Protein AF-B5CX50-F1 (afdb_monomer_lite)

Radius of gyration: 10.12 Å; chains: 1; bounding box: 20×23×25 Å

Secondary structure (DSSP, 8-state):
--HHHHHHHHHHHHHHHHTS--HHHHHHHHHHTT--HHHHHHHHHHH-TTHHHHHHHHHHH--

Organism: Phocaeicola plebeius (strain DSM 17135 / JCM 12973 / CCUG 54634 / M2) (NCBI:txid484018)

pLDDT: mean 95.75, std 3.61, range [75.12, 98.06]

Foldseek 3Di:
DDLVLLLVLLVVLCCCVPVVVNLVVSLVSCVVSVPDLVSNVVSCVVVVPPNVSSVCSSVPVVD

Structure (mmCIF, N/CA/C/O backbone):
data_AF-B5CX50-F1
#
_entry.id   AF-B5CX50-F1
#
loop_
_atom_site.group_PDB
_atom_site.id
_atom_site.type_symbol
_atom_site.label_atom_id
_atom_site.label_alt_id
_atom_site.label_comp_id
_atom_site.label_asym_id
_atom_site.label_entity_id
_atom_site.label_seq_id
_atom_site.pdbx_PDB_ins_code
_atom_site.Cartn_x
_atom_site.Cartn_y
_atom_site.Cartn_z
_atom_site.occupancy
_atom_site.B_iso_or_equiv
_atom_site.auth_seq_id
_atom_site.auth_comp_id
_atom_site.auth_asym_id
_atom_site.auth_atom_id
_atom_site.pdbx_PDB_model_num
ATOM 1 N N . MET A 1 1 ? -2.348 6.435 15.305 1.00 81.06 1 MET A N 1
ATOM 2 C CA . MET A 1 1 ? -0.876 6.592 15.210 1.00 81.06 1 MET A CA 1
ATOM 3 C C . MET A 1 1 ? -0.550 8.036 14.871 1.00 81.06 1 MET A C 1
ATOM 5 O O . MET A 1 1 ? -1.438 8.731 14.393 1.00 81.06 1 MET A O 1
ATOM 9 N N . ASN A 1 2 ? 0.669 8.510 15.146 1.00 92.38 2 ASN A N 1
ATOM 10 C CA . ASN A 1 2 ? 1.081 9.830 14.660 1.00 92.38 2 ASN A CA 1
ATOM 11 C C . ASN A 1 2 ? 1.382 9.766 13.147 1.00 92.38 2 ASN A C 1
ATOM 13 O O . ASN A 1 2 ? 1.601 8.684 12.596 1.00 92.38 2 ASN A O 1
ATOM 17 N N . ASN A 1 3 ? 1.371 10.920 12.478 1.00 93.94 3 ASN A N 1
ATOM 18 C CA . ASN A 1 3 ? 1.596 10.970 11.032 1.00 93.94 3 ASN A CA 1
ATOM 19 C C . ASN A 1 3 ? 3.012 10.521 10.654 1.00 93.94 3 ASN A C 1
ATOM 21 O O . ASN A 1 3 ? 3.159 9.832 9.657 1.00 93.94 3 ASN A O 1
ATOM 25 N N . GLU A 1 4 ? 4.029 10.835 11.463 1.00 95.12 4 GLU A N 1
ATOM 26 C CA . GLU A 1 4 ? 5.423 10.455 11.184 1.00 95.12 4 GLU A CA 1
ATOM 27 C C . GLU A 1 4 ? 5.615 8.936 11.100 1.00 95.12 4 GLU A C 1
ATOM 29 O O . GLU A 1 4 ? 6.270 8.443 10.185 1.00 95.12 4 GLU A O 1
ATOM 34 N N . PHE A 1 5 ? 5.008 8.180 12.018 1.00 95.75 5 PHE A N 1
ATOM 35 C CA . PHE A 1 5 ? 5.062 6.723 12.004 1.00 95.75 5 PHE A CA 1
ATOM 36 C C . PHE A 1 5 ? 4.343 6.156 10.778 1.00 95.75 5 PHE A C 1
ATOM 38 O O . PHE A 1 5 ? 4.899 5.323 10.065 1.00 95.75 5 PHE A O 1
ATOM 45 N N . ILE A 1 6 ? 3.126 6.640 10.505 1.00 97.62 6 ILE A N 1
ATOM 46 C CA . ILE A 1 6 ? 2.338 6.217 9.340 1.00 97.62 6 ILE A CA 1
ATOM 47 C C . ILE A 1 6 ? 3.110 6.500 8.046 1.00 97.62 6 ILE A C 1
ATOM 49 O O . ILE A 1 6 ? 3.186 5.634 7.179 1.00 97.62 6 ILE A O 1
ATOM 53 N N . ASP A 1 7 ? 3.706 7.685 7.923 1.00 96.94 7 ASP A N 1
ATOM 54 C CA . ASP A 1 7 ? 4.441 8.104 6.731 1.00 96.94 7 ASP A CA 1
ATOM 55 C C . ASP A 1 7 ? 5.728 7.287 6.548 1.00 96.94 7 ASP A C 1
ATOM 57 O O . ASP A 1 7 ? 6.058 6.912 5.423 1.00 96.94 7 ASP A O 1
ATOM 61 N N . GLY A 1 8 ? 6.413 6.929 7.640 1.00 97.38 8 GLY A N 1
ATOM 62 C CA . GLY A 1 8 ? 7.571 6.033 7.606 1.00 97.38 8 GLY A CA 1
ATOM 63 C C . GLY A 1 8 ? 7.223 4.624 7.112 1.00 97.38 8 GLY A C 1
ATOM 64 O O . GLY A 1 8 ? 7.900 4.092 6.229 1.00 97.38 8 GLY A O 1
ATOM 65 N N . ILE A 1 9 ? 6.133 4.037 7.619 1.00 98.00 9 ILE A N 1
ATOM 66 C CA . ILE A 1 9 ? 5.633 2.741 7.131 1.00 98.00 9 ILE A CA 1
ATOM 67 C C . ILE A 1 9 ? 5.202 2.848 5.668 1.00 98.00 9 ILE A C 1
ATOM 69 O O . ILE A 1 9 ? 5.551 1.996 4.848 1.00 98.00 9 ILE A O 1
ATOM 73 N N . TRP A 1 10 ? 4.487 3.915 5.317 1.00 97.88 10 TRP A N 1
ATOM 74 C CA . TRP A 1 10 ? 4.013 4.126 3.957 1.00 97.88 10 TRP A CA 1
ATOM 75 C C . TRP A 1 10 ? 5.162 4.276 2.957 1.00 97.88 10 TRP A C 1
ATOM 77 O O . TRP A 1 10 ? 5.106 3.702 1.872 1.00 97.88 10 TRP A O 1
ATOM 87 N N . PHE A 1 11 ? 6.247 4.955 3.333 1.00 97.25 11 PHE A N 1
ATOM 88 C CA . PHE A 1 11 ? 7.454 5.047 2.513 1.00 97.25 11 PHE A CA 1
ATOM 89 C C . PHE A 1 11 ? 8.060 3.665 2.212 1.00 97.25 11 PHE A C 1
ATOM 91 O O . PHE A 1 11 ? 8.390 3.365 1.061 1.00 97.25 11 PHE A O 1
ATOM 98 N N . ALA A 1 12 ? 8.157 2.789 3.219 1.00 97.62 12 ALA A N 1
ATOM 99 C CA . ALA A 1 12 ? 8.642 1.421 3.027 1.00 97.62 12 ALA A CA 1
ATOM 100 C C . ALA A 1 12 ? 7.710 0.609 2.110 1.00 97.62 12 ALA A C 1
ATOM 102 O O . ALA A 1 12 ? 8.174 -0.062 1.185 1.00 97.62 12 ALA A O 1
ATOM 103 N N . VAL A 1 13 ? 6.396 0.726 2.316 1.00 98.06 13 VAL A N 1
ATOM 104 C CA . VAL A 1 13 ? 5.364 0.102 1.475 1.00 98.06 13 VAL A CA 1
ATOM 105 C C . VAL A 1 13 ? 5.507 0.534 0.016 1.00 98.06 13 VAL A C 1
ATOM 107 O O . VAL A 1 13 ? 5.558 -0.322 -0.864 1.00 98.06 13 VAL A O 1
ATOM 110 N N . GLN A 1 14 ? 5.639 1.836 -0.254 1.00 97.88 14 GLN A N 1
ATOM 111 C CA . GLN A 1 14 ? 5.805 2.366 -1.610 1.00 97.88 14 GLN A CA 1
ATOM 112 C C . GLN A 1 14 ? 7.030 1.766 -2.311 1.00 97.88 14 GLN A C 1
ATOM 114 O O . GLN A 1 14 ? 6.942 1.354 -3.469 1.00 97.88 14 GLN A O 1
ATOM 119 N N . HIS A 1 15 ? 8.162 1.661 -1.610 1.00 96.88 15 HIS A N 1
ATOM 120 C 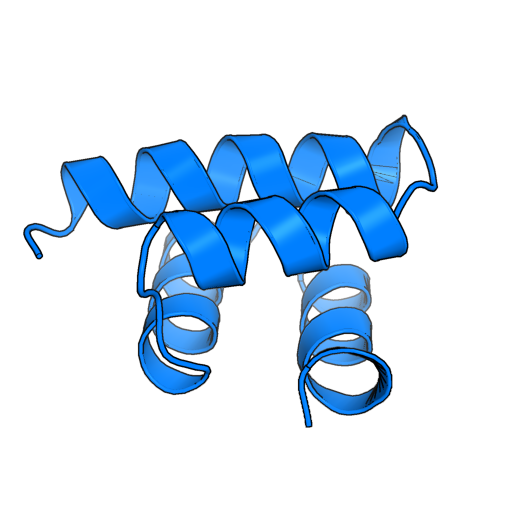CA . HIS A 1 15 ? 9.369 1.052 -2.166 1.00 96.88 15 HIS A CA 1
ATOM 121 C C . HIS A 1 15 ? 9.174 -0.443 -2.470 1.00 96.88 15 HIS A C 1
ATOM 123 O O . HIS A 1 15 ? 9.587 -0.925 -3.523 1.00 96.88 15 HIS A O 1
ATOM 129 N N . ILE A 1 16 ? 8.516 -1.185 -1.579 1.00 97.69 16 ILE A N 1
ATOM 130 C CA . ILE A 1 16 ? 8.274 -2.624 -1.751 1.00 97.69 16 ILE A CA 1
ATOM 131 C C . ILE A 1 16 ? 7.305 -2.895 -2.908 1.00 97.69 16 ILE A C 1
ATOM 133 O O . ILE A 1 16 ? 7.542 -3.801 -3.706 1.00 97.69 16 ILE A O 1
ATOM 137 N N . VAL A 1 17 ? 6.247 -2.096 -3.036 1.00 97.25 17 VAL A N 1
ATOM 138 C CA . VAL A 1 17 ? 5.272 -2.237 -4.124 1.00 97.25 17 VAL A CA 1
ATOM 139 C C . VAL A 1 17 ? 5.894 -1.848 -5.463 1.00 97.25 17 VAL A C 1
ATOM 141 O O . VAL A 1 17 ? 5.786 -2.599 -6.422 1.00 97.25 17 VAL A O 1
ATOM 144 N N . VAL A 1 18 ? 6.561 -0.694 -5.549 1.00 96.00 18 VAL A N 1
ATOM 145 C CA . VAL A 1 18 ? 6.960 -0.130 -6.850 1.00 96.00 18 VAL A CA 1
ATOM 146 C C . VAL A 1 18 ? 8.348 -0.573 -7.297 1.00 96.00 18 VAL A C 1
ATOM 148 O O . VAL A 1 18 ? 8.557 -0.828 -8.479 1.00 96.00 18 VAL A O 1
ATOM 151 N N . VAL A 1 19 ? 9.314 -0.639 -6.380 1.00 94.31 19 VAL A N 1
ATOM 152 C CA . VAL A 1 19 ? 10.711 -0.944 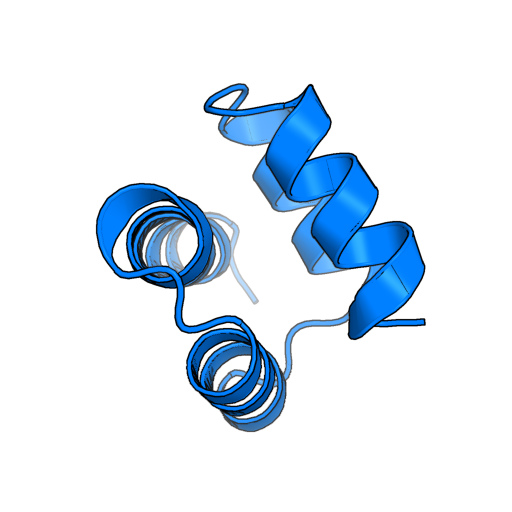-6.729 1.00 94.31 19 VAL A CA 1
ATOM 153 C C . VAL A 1 19 ? 10.981 -2.440 -6.659 1.00 94.31 19 VAL A C 1
ATOM 155 O O . VAL A 1 19 ? 11.762 -2.964 -7.450 1.00 94.31 19 VAL A O 1
ATOM 158 N N . ARG A 1 20 ? 10.357 -3.134 -5.702 1.00 95.50 20 ARG A N 1
ATOM 159 C CA . ARG A 1 20 ? 10.569 -4.572 -5.497 1.00 95.50 20 ARG A CA 1
ATOM 160 C C . ARG A 1 20 ? 9.503 -5.449 -6.145 1.00 95.50 20 ARG A C 1
ATOM 162 O O . ARG A 1 20 ? 9.749 -6.646 -6.225 1.00 95.50 20 ARG A O 1
ATOM 169 N N . ASP A 1 21 ? 8.387 -4.872 -6.594 1.00 95.56 21 ASP A N 1
ATOM 170 C CA . ASP A 1 21 ? 7.231 -5.590 -7.154 1.00 95.56 21 ASP A CA 1
ATOM 171 C C . ASP A 1 21 ? 6.757 -6.733 -6.237 1.00 95.56 21 ASP A C 1
ATOM 173 O O . ASP A 1 21 ? 6.536 -7.872 -6.643 1.00 95.56 21 ASP A O 1
ATOM 177 N N . MET A 1 22 ? 6.674 -6.438 -4.934 1.00 97.31 22 MET A N 1
ATOM 178 C CA . MET A 1 22 ? 6.335 -7.407 -3.884 1.00 97.31 22 MET A CA 1
ATOM 179 C C . MET A 1 22 ? 5.089 -6.974 -3.089 1.00 97.31 22 MET A C 1
ATOM 181 O O . MET A 1 22 ? 5.165 -6.793 -1.868 1.00 97.31 22 MET A O 1
ATOM 185 N N . PRO A 1 23 ? 3.914 -6.828 -3.732 1.00 95.69 23 PRO A N 1
ATOM 186 C CA . PRO A 1 23 ? 2.702 -6.330 -3.078 1.00 95.69 23 PRO A CA 1
ATOM 187 C C . PRO A 1 23 ? 2.262 -7.193 -1.886 1.00 95.69 23 PRO A C 1
ATOM 189 O O . PRO A 1 23 ? 1.871 -6.651 -0.857 1.00 95.69 23 PRO A O 1
ATOM 192 N N . ALA A 1 24 ? 2.424 -8.519 -1.949 1.00 96.12 24 ALA A N 1
ATOM 193 C CA . ALA A 1 24 ? 2.074 -9.415 -0.841 1.00 96.12 24 ALA A CA 1
ATOM 194 C C . ALA A 1 24 ? 2.846 -9.108 0.460 1.00 96.12 24 ALA A C 1
ATOM 196 O O . ALA A 1 24 ? 2.275 -9.167 1.550 1.00 96.12 24 ALA A O 1
ATOM 197 N N . ILE A 1 25 ? 4.128 -8.733 0.355 1.00 96.25 25 ILE A N 1
ATOM 198 C CA . ILE A 1 25 ? 4.942 -8.335 1.515 1.00 96.25 25 ILE A CA 1
ATOM 199 C C . ILE A 1 25 ? 4.463 -6.984 2.053 1.00 96.25 25 ILE A C 1
ATOM 201 O O . ILE A 1 25 ? 4.335 -6.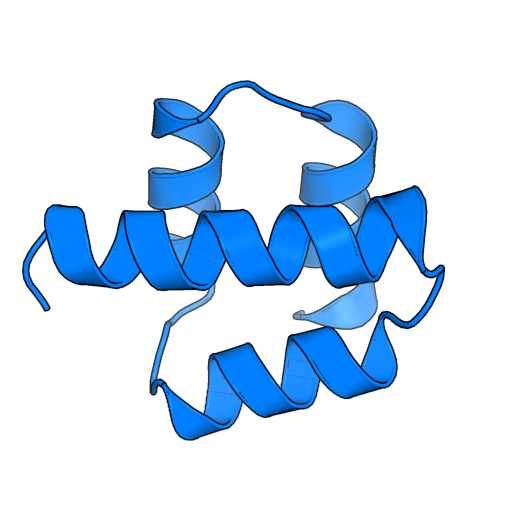811 3.264 1.00 96.25 25 ILE A O 1
ATOM 205 N N . ALA A 1 26 ? 4.146 -6.041 1.162 1.00 97.75 26 ALA A N 1
ATOM 206 C CA . ALA A 1 26 ? 3.621 -4.737 1.550 1.00 97.75 26 ALA A CA 1
ATOM 207 C C . ALA A 1 26 ? 2.292 -4.846 2.319 1.00 97.75 26 ALA A C 1
ATOM 209 O O . ALA A 1 26 ? 2.116 -4.166 3.329 1.00 97.75 26 ALA A O 1
ATOM 210 N N . ILE A 1 27 ? 1.391 -5.746 1.903 1.00 97.62 27 ILE A N 1
ATOM 211 C CA . ILE A 1 27 ? 0.143 -6.039 2.628 1.00 97.62 27 ILE A CA 1
ATOM 212 C C . ILE A 1 27 ? 0.443 -6.547 4.046 1.00 97.62 27 ILE A C 1
ATOM 214 O O . ILE A 1 27 ? -0.206 -6.120 5.000 1.00 97.62 27 ILE A O 1
ATOM 218 N N . GLY A 1 28 ? 1.429 -7.440 4.196 1.00 97.00 28 GLY A N 1
ATOM 219 C CA . GLY A 1 28 ? 1.865 -7.944 5.501 1.00 97.00 28 GLY A CA 1
ATOM 220 C C . GLY A 1 28 ? 2.318 -6.821 6.434 1.00 97.00 28 GLY A C 1
ATOM 221 O O . GLY A 1 28 ? 1.814 -6.713 7.548 1.00 97.00 28 GLY A O 1
ATOM 222 N N . ILE A 1 29 ? 3.173 -5.920 5.943 1.00 97.38 29 ILE A N 1
ATOM 223 C CA . ILE A 1 29 ? 3.668 -4.764 6.708 1.00 97.38 29 ILE A CA 1
ATOM 224 C C . ILE A 1 29 ? 2.521 -3.850 7.152 1.00 97.38 29 ILE A C 1
ATOM 226 O O . ILE A 1 29 ? 2.493 -3.421 8.305 1.00 97.38 29 ILE A O 1
ATOM 230 N N . ILE A 1 30 ? 1.562 -3.564 6.264 1.00 97.38 30 ILE A N 1
ATOM 231 C CA . ILE A 1 30 ? 0.387 -2.735 6.581 1.00 97.38 30 ILE A CA 1
ATOM 232 C C . ILE A 1 30 ? -0.434 -3.371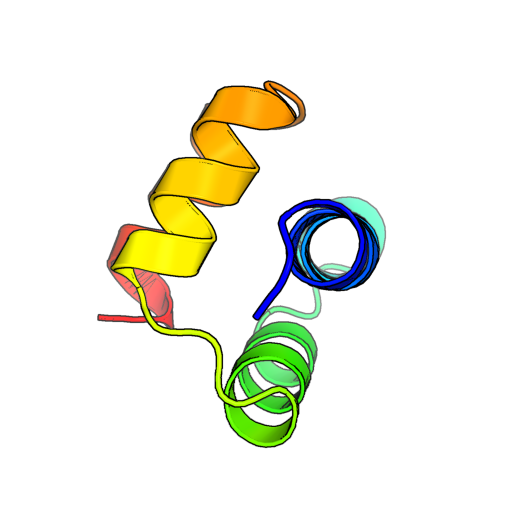 7.708 1.00 97.38 30 ILE A C 1
ATOM 234 O O . ILE A 1 30 ? -0.792 -2.682 8.666 1.00 97.38 30 ILE A O 1
ATOM 238 N N . LYS A 1 31 ? -0.683 -4.686 7.625 1.00 96.44 31 LYS A N 1
ATOM 239 C CA . LYS A 1 31 ? -1.427 -5.444 8.643 1.00 96.44 31 LYS A CA 1
ATOM 240 C C . LYS A 1 31 ? -0.696 -5.475 9.984 1.00 96.44 31 LYS A C 1
ATOM 242 O O . LYS A 1 31 ? -1.307 -5.173 11.003 1.00 96.44 31 LYS A O 1
ATOM 247 N N . GLU A 1 32 ? 0.598 -5.791 9.991 1.00 96.88 32 GLU A N 1
ATOM 248 C CA . GLU A 1 32 ? 1.414 -5.831 11.216 1.00 96.88 32 GLU A CA 1
ATOM 249 C C . GLU A 1 32 ? 1.542 -4.456 11.879 1.00 96.88 32 GLU A C 1
ATOM 251 O O . GLU A 1 32 ? 1.564 -4.348 13.103 1.00 96.88 32 GLU A O 1
ATOM 256 N N . SER A 1 33 ? 1.563 -3.396 11.073 1.00 96.31 33 SER A N 1
ATOM 257 C CA . SER A 1 33 ? 1.609 -2.015 11.556 1.00 96.31 33 SER A CA 1
ATOM 258 C C . SER A 1 33 ? 0.236 -1.482 11.982 1.00 96.31 33 SER A C 1
ATOM 260 O O . SER A 1 33 ? 0.149 -0.363 12.482 1.00 96.31 33 SER A O 1
ATOM 262 N N . ASN A 1 34 ? -0.833 -2.266 11.800 1.00 96.12 34 ASN A N 1
ATOM 263 C CA . ASN A 1 34 ? -2.214 -1.911 12.122 1.00 96.12 34 ASN A CA 1
ATOM 264 C C . ASN A 1 34 ? -2.706 -0.632 11.408 1.00 96.12 34 ASN A C 1
ATOM 266 O O . ASN A 1 34 ? -3.451 0.159 11.991 1.00 96.12 34 ASN A O 1
ATOM 270 N N . LEU A 1 35 ? -2.263 -0.405 10.162 1.00 96.31 35 LEU A N 1
ATOM 271 C CA . LEU A 1 35 ? -2.746 0.703 9.329 1.00 96.31 35 LEU A CA 1
ATOM 272 C C . LEU A 1 35 ? -4.081 0.330 8.677 1.00 96.31 35 LEU A C 1
ATOM 274 O O . LEU A 1 35 ? -4.218 -0.734 8.071 1.00 96.31 35 LEU A O 1
ATOM 278 N N . SER A 1 36 ? -5.050 1.239 8.754 1.00 96.19 36 SER A N 1
ATOM 279 C CA . SER A 1 36 ? -6.294 1.130 7.992 1.00 96.19 36 SER A CA 1
ATOM 280 C C . SER A 1 36 ? -6.107 1.571 6.534 1.00 96.19 36 SER A C 1
ATOM 282 O O . SER A 1 36 ? -5.155 2.275 6.191 1.00 96.19 36 SER A O 1
ATOM 284 N N . ILE A 1 37 ? -7.063 1.224 5.666 1.00 96.50 37 ILE A N 1
ATOM 285 C CA . ILE A 1 37 ? -7.106 1.733 4.283 1.00 96.50 37 ILE A CA 1
ATOM 286 C C . ILE A 1 37 ? -7.154 3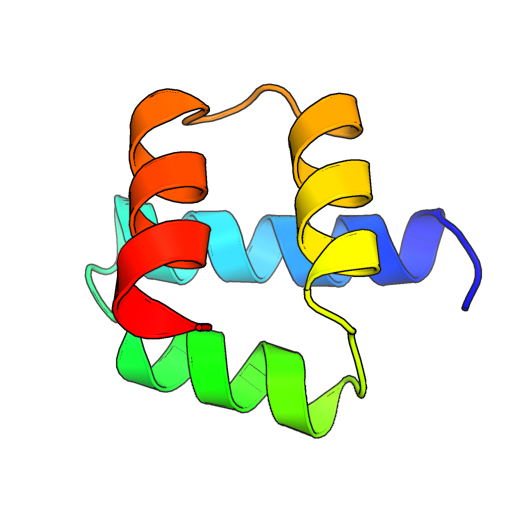.269 4.264 1.00 96.50 37 ILE A C 1
ATOM 288 O O . ILE A 1 37 ? -6.534 3.894 3.401 1.00 96.50 37 ILE A O 1
ATOM 292 N N . ASP A 1 38 ? -7.854 3.891 5.213 1.00 96.38 38 ASP A N 1
ATOM 293 C CA . ASP A 1 38 ? -7.938 5.350 5.306 1.00 96.38 38 ASP A CA 1
ATOM 294 C C . ASP A 1 38 ? -6.601 5.972 5.722 1.00 96.38 38 ASP A C 1
ATOM 296 O O . ASP A 1 38 ? -6.209 6.998 5.159 1.00 96.38 38 ASP A O 1
ATOM 300 N N . ASP A 1 39 ? -5.847 5.320 6.615 1.00 97.12 39 ASP A N 1
ATOM 301 C CA . ASP A 1 39 ? -4.475 5.725 6.940 1.00 97.12 39 ASP A CA 1
ATOM 302 C C . ASP A 1 39 ? -3.578 5.646 5.702 1.00 97.12 39 ASP A C 1
ATOM 304 O O . ASP A 1 39 ? -2.851 6.597 5.413 1.00 97.12 39 ASP A O 1
ATOM 308 N N . CYS A 1 40 ? -3.669 4.557 4.930 1.00 97.19 40 CYS A N 1
ATOM 309 C CA . CYS A 1 40 ? -2.927 4.385 3.680 1.00 97.19 40 CYS A CA 1
ATOM 310 C C . CYS A 1 40 ? -3.280 5.467 2.649 1.00 97.19 40 CYS A C 1
ATOM 312 O O . CYS A 1 40 ? -2.387 6.066 2.053 1.00 97.19 40 CYS A O 1
ATOM 314 N N . LYS A 1 41 ? -4.568 5.785 2.468 1.00 96.94 41 LYS A N 1
ATOM 315 C CA . LYS A 1 41 ? -5.015 6.868 1.573 1.00 96.94 41 LYS A CA 1
ATOM 316 C C . LYS A 1 41 ? -4.521 8.234 2.044 1.00 96.94 41 LYS A C 1
ATOM 318 O O . LYS A 1 41 ? -4.070 9.043 1.231 1.00 96.94 41 LYS A O 1
ATOM 323 N N . ALA A 1 42 ? -4.575 8.502 3.348 1.00 96.94 42 ALA A N 1
ATOM 324 C CA . ALA A 1 42 ? -4.090 9.750 3.923 1.00 96.94 42 ALA A CA 1
ATOM 325 C C . ALA A 1 42 ? -2.567 9.890 3.768 1.00 96.94 42 ALA A C 1
ATOM 327 O O . ALA A 1 42 ? -2.091 10.949 3.355 1.00 96.94 42 ALA A O 1
ATOM 328 N N . ALA A 1 43 ? -1.815 8.820 4.030 1.00 97.44 43 ALA A N 1
ATOM 329 C CA . ALA A 1 43 ? -0.370 8.760 3.830 1.00 97.44 43 ALA A CA 1
ATOM 330 C C . ALA A 1 43 ? 0.002 8.926 2.353 1.00 97.44 43 ALA A C 1
ATOM 332 O O . ALA A 1 43 ? 0.891 9.707 2.018 1.00 97.44 43 ALA A O 1
ATOM 333 N N . GLN A 1 44 ? -0.741 8.288 1.444 1.00 97.88 44 GLN A N 1
ATOM 334 C CA . GLN A 1 44 ? -0.543 8.443 0.006 1.00 97.88 44 GLN A CA 1
ATOM 335 C C . GLN A 1 44 ? -0.797 9.875 -0.461 1.00 97.88 44 GLN A C 1
ATOM 337 O O . GLN A 1 44 ? -0.044 10.395 -1.286 1.00 97.88 44 GLN A O 1
ATOM 342 N N . LYS A 1 45 ? -1.826 10.533 0.081 1.00 97.12 45 LYS A N 1
ATOM 343 C CA . LYS A 1 45 ? -2.105 11.945 -0.196 1.00 97.12 45 LYS A CA 1
ATOM 344 C C . LYS A 1 45 ? -0.972 12.855 0.288 1.00 97.12 45 LYS A C 1
ATOM 346 O O . LYS A 1 45 ? -0.651 13.812 -0.409 1.00 97.12 45 LYS A O 1
ATOM 351 N N . ARG A 1 46 ? -0.373 12.568 1.451 1.00 96.81 46 ARG A N 1
ATOM 352 C CA . ARG A 1 46 ? 0.780 13.322 1.977 1.00 96.81 46 ARG A CA 1
ATOM 353 C C . ARG A 1 46 ? 2.060 13.071 1.177 1.00 96.81 46 ARG A C 1
ATOM 355 O O . ARG A 1 46 ? 2.763 14.024 0.870 1.00 96.81 46 ARG A O 1
ATOM 362 N N . SER A 1 47 ? 2.342 11.816 0.825 1.00 96.38 47 SER A N 1
ATOM 363 C CA . SER A 1 47 ? 3.552 11.424 0.092 1.00 96.38 47 SER A CA 1
ATOM 364 C C . SER A 1 47 ? 3.552 11.922 -1.357 1.00 96.38 47 SER A C 1
ATOM 366 O O . SER A 1 47 ? 4.575 12.393 -1.848 1.00 96.38 47 SER A O 1
ATOM 368 N N . GLY A 1 48 ? 2.433 11.784 -2.078 1.00 94.81 48 GLY A N 1
ATOM 369 C CA . GLY A 1 48 ? 2.311 12.162 -3.495 1.00 94.81 48 GLY A CA 1
ATOM 370 C C . GLY A 1 48 ? 3.102 11.284 -4.482 1.00 94.81 48 GLY A C 1
ATOM 371 O O . GLY A 1 48 ? 2.774 11.244 -5.667 1.00 94.81 48 GLY A O 1
ATOM 372 N N . SER A 1 49 ? 4.095 10.527 -4.012 1.00 95.56 49 SER A N 1
ATOM 373 C CA . SER A 1 49 ? 4.929 9.643 -4.833 1.00 95.56 49 SER A CA 1
ATOM 374 C C . SER A 1 49 ? 4.143 8.455 -5.384 1.00 95.56 49 SER A C 1
ATOM 376 O O . SER A 1 49 ? 3.314 7.878 -4.682 1.00 95.56 49 SER A O 1
ATOM 378 N N . PHE A 1 50 ? 4.419 8.072 -6.635 1.00 96.31 50 PHE A N 1
ATOM 379 C CA . PHE A 1 50 ? 3.826 6.897 -7.295 1.00 96.31 50 PHE A CA 1
ATOM 380 C C . PHE A 1 50 ? 2.289 6.843 -7.223 1.00 96.31 50 PHE A C 1
ATOM 382 O O . PHE A 1 50 ? 1.703 5.764 -7.160 1.00 96.31 50 PHE A O 1
ATOM 389 N N . HIS A 1 51 ? 1.629 8.010 -7.222 1.00 95.56 51 HIS A N 1
ATOM 390 C CA . HIS A 1 51 ? 0.210 8.149 -6.883 1.00 95.56 51 HIS A CA 1
ATOM 391 C C . HIS A 1 51 ? -0.701 7.135 -7.577 1.00 95.56 51 HIS A C 1
ATOM 393 O O . HIS A 1 51 ? -1.404 6.394 -6.900 1.00 95.56 51 HIS A O 1
ATOM 399 N N . ASN A 1 52 ? -0.634 7.031 -8.903 1.00 96.69 52 ASN A N 1
ATOM 400 C CA . ASN A 1 52 ? -1.508 6.129 -9.655 1.00 96.69 52 ASN A CA 1
ATOM 401 C C . ASN A 1 52 ? -1.260 4.648 -9.323 1.00 96.69 52 ASN A C 1
ATOM 403 O O . ASN A 1 52 ? -2.207 3.877 -9.200 1.00 96.69 52 ASN A O 1
ATOM 407 N N . GLN A 1 53 ? 0.005 4.246 -9.160 1.00 97.19 53 GLN A N 1
ATOM 408 C CA . GLN A 1 53 ? 0.370 2.862 -8.832 1.00 97.19 53 GLN A CA 1
ATOM 409 C C . GLN A 1 53 ? -0.095 2.499 -7.424 1.00 97.19 53 GLN A C 1
ATOM 411 O O . GLN A 1 53 ? -0.657 1.428 -7.214 1.00 97.19 53 GLN A O 1
ATOM 416 N N . MET A 1 54 ? 0.092 3.413 -6.474 1.00 97.62 54 MET A N 1
ATOM 417 C CA . MET A 1 54 ? -0.287 3.187 -5.087 1.00 97.62 54 MET A CA 1
ATOM 418 C C . MET A 1 54 ? -1.796 3.239 -4.875 1.00 97.62 54 MET A C 1
ATOM 420 O O . MET A 1 54 ? -2.315 2.428 -4.120 1.00 97.62 54 MET A O 1
ATOM 424 N N . MET A 1 55 ? -2.516 4.134 -5.559 1.00 96.69 55 MET A N 1
ATOM 425 C CA . MET A 1 55 ? -3.981 4.131 -5.535 1.00 96.69 55 MET A CA 1
ATOM 426 C C . MET A 1 55 ? -4.534 2.826 -6.106 1.00 96.69 55 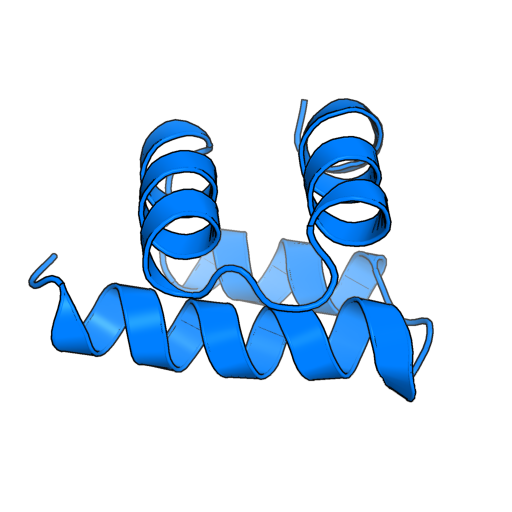MET A C 1
ATOM 428 O O . MET A 1 55 ? -5.381 2.210 -5.468 1.00 96.69 55 MET A O 1
ATOM 432 N N . LYS A 1 56 ? -3.978 2.342 -7.227 1.00 96.69 56 LYS A N 1
ATOM 433 C CA . LYS A 1 56 ? -4.333 1.027 -7.772 1.00 96.69 56 LYS A CA 1
ATOM 434 C C . LYS A 1 56 ? -4.067 -0.090 -6.758 1.00 96.69 56 LYS A C 1
ATOM 436 O O . LYS A 1 56 ? -4.958 -0.885 -6.512 1.00 96.69 56 LYS A O 1
ATOM 441 N N . PHE A 1 57 ? -2.885 -0.120 -6.138 1.00 97.00 57 PHE A N 1
ATOM 442 C CA . PHE A 1 57 ? -2.553 -1.095 -5.092 1.00 97.00 57 PHE A CA 1
ATOM 443 C C . PHE A 1 57 ? -3.555 -1.059 -3.927 1.00 97.00 57 PHE A C 1
ATOM 445 O O . PHE A 1 57 ? -4.035 -2.104 -3.501 1.00 97.00 57 PHE A O 1
ATOM 452 N N . ILE A 1 58 ? -3.918 0.132 -3.442 1.00 96.25 58 ILE A N 1
ATOM 453 C CA . ILE A 1 58 ? -4.912 0.281 -2.370 1.00 96.25 58 ILE A CA 1
ATOM 454 C C . ILE A 1 58 ? -6.278 -0.271 -2.803 1.00 96.25 58 ILE A C 1
ATOM 456 O O . ILE A 1 58 ? -6.944 -0.935 -2.016 1.00 96.25 58 ILE A O 1
ATOM 460 N N . GLU A 1 59 ? -6.705 0.004 -4.032 1.00 95.00 59 GLU A N 1
ATOM 461 C CA . GLU A 1 59 ? -8.025 -0.387 -4.536 1.00 95.00 59 GLU A CA 1
ATOM 462 C C . GLU A 1 59 ? -8.130 -1.869 -4.907 1.00 95.00 59 GLU A C 1
ATOM 464 O O . GLU A 1 59 ? -9.225 -2.421 -4.834 1.00 95.00 59 GLU A O 1
ATOM 469 N N . THR A 1 60 ? -7.030 -2.512 -5.314 1.00 94.50 60 THR A N 1
ATOM 470 C CA . THR A 1 60 ? -7.058 -3.900 -5.805 1.00 94.50 60 THR A CA 1
ATOM 471 C C . THR A 1 60 ? -6.509 -4.920 -4.820 1.00 94.50 60 THR A C 1
ATOM 473 O O . THR A 1 60 ? -6.963 -6.057 -4.837 1.00 94.50 60 THR A O 1
ATOM 476 N N . GLU A 1 61 ? -5.535 -4.543 -3.989 1.00 91.12 61 GLU A N 1
ATOM 477 C CA . GLU A 1 61 ? -4.810 -5.484 -3.123 1.00 91.12 61 GLU A CA 1
ATOM 478 C C . GLU A 1 61 ? -5.132 -5.315 -1.628 1.00 91.12 61 GLU A C 1
ATOM 480 O O . GLU A 1 61 ? -4.873 -6.227 -0.842 1.00 91.12 61 GLU A O 1
ATOM 485 N N . LEU A 1 62 ? -5.653 -4.151 -1.210 1.00 88.69 62 LEU A N 1
ATOM 486 C CA . LEU A 1 62 ? -6.008 -3.878 0.194 1.00 88.69 62 LEU A CA 1
ATOM 487 C C . LEU A 1 62 ? -7.515 -3.879 0.479 1.00 88.69 62 LEU A C 1
ATOM 489 O O . LEU A 1 62 ? -7.877 -3.936 1.656 1.00 88.69 62 LEU A O 1
ATOM 493 N N . ALA A 1 63 ? -8.359 -3.779 -0.552 1.00 75.12 63 ALA A N 1
ATOM 494 C CA . ALA A 1 63 ? -9.821 -3.844 -0.450 1.00 75.12 63 ALA A CA 1
ATOM 495 C C . ALA A 1 63 ? -10.314 -5.291 -0.296 1.00 75.12 63 ALA A C 1
ATOM 497 O O . ALA A 1 63 ? -11.264 -5.490 0.495 1.00 75.12 63 ALA A O 1
#

Sequence (63 aa):
MNNEFIDGIWFAVQHIVVVRDMPAIAIGIIKESNLSIDDCKAAQKRSGSFHNQMMKFIETELA